Protein AF-A0A660MIL8-F1 (afdb_monomer)

Mean predicted aligned error: 10.54 Å

Secondary structure (DSSP, 8-state):
-HHHHHHHHHHHHHTS----GGGGGSPPPHHHHHHHHHHHHHHHHHHHHHHHHSSPPPHHHHHHHHHHHHTT-HHHHHHHHHHHHHHHH-GGGHHHHHHHHHHS-HHHHHHHHHHHHH-TT---HHHHHHHHHHHHHHHHHTTSSPPPP---

Solvent-accessible surface area (backbone atoms only — not comparable to full-atom values): 8878 Å² total; per-residue (Å²): 123,75,67,63,58,55,55,54,54,55,53,58,60,67,76,69,66,80,71,67,79,75,66,82,82,54,87,71,48,56,52,53,52,48,52,51,52,45,49,64,64,47,46,62,55,53,51,51,52,26,66,74,68,75,43,81,83,48,72,59,59,51,50,52,53,48,55,59,48,48,67,73,39,59,68,59,49,49,48,19,54,25,52,53,41,17,68,73,72,31,77,90,36,39,67,30,27,44,49,25,61,75,69,44,63,59,66,62,53,51,51,52,50,50,47,46,72,68,38,79,82,60,91,50,62,72,62,48,52,56,48,50,53,52,47,50,53,36,27,34,76,31,70,73,41,81,73,80,80,77,84,125

pLDDT: mean 80.24, std 18.62, range [37.16, 97.0]

Radius of gyration: 20.1 Å; Cα contacts (8 Å, |Δi|>4): 91; chains: 1; bounding box: 59×43×46 Å

Structure (mmCIF, N/CA/C/O backbone):
data_AF-A0A660MIL8-F1
#
_entry.id   AF-A0A660MIL8-F1
#
loop_
_atom_site.group_PDB
_atom_site.id
_atom_site.type_symbol
_atom_site.label_atom_id
_atom_site.label_alt_id
_atom_site.label_comp_id
_atom_site.label_asym_id
_atom_site.label_entity_id
_atom_site.label_seq_id
_atom_site.pdbx_PDB_ins_code
_atom_site.Cartn_x
_atom_site.Cartn_y
_atom_site.Cartn_z
_atom_site.occupancy
_atom_site.B_iso_or_equiv
_atom_site.auth_seq_id
_atom_site.auth_comp_id
_atom_site.auth_asym_id
_atom_site.auth_atom_id
_atom_site.pdbx_PDB_model_num
ATOM 1 N N . MET A 1 1 ? -30.954 16.739 29.171 1.00 38.97 1 MET A N 1
ATOM 2 C CA . MET A 1 1 ? -29.879 15.746 28.926 1.00 38.97 1 MET A CA 1
ATOM 3 C C . MET A 1 1 ? -29.363 15.687 27.480 1.00 38.97 1 MET A C 1
ATOM 5 O O . MET A 1 1 ? -28.261 15.205 27.295 1.00 38.97 1 MET A O 1
ATOM 9 N N . LYS A 1 2 ? -30.065 16.193 26.448 1.00 43.12 2 LYS A N 1
ATOM 10 C CA . LYS A 1 2 ? -29.583 16.125 25.044 1.00 43.12 2 LYS A CA 1
ATOM 11 C C . LYS A 1 2 ? -28.513 17.166 24.661 1.00 43.12 2 LYS A C 1
ATOM 13 O O . LYS A 1 2 ? -27.758 16.938 23.725 1.00 43.12 2 LYS A O 1
ATOM 18 N N . THR A 1 3 ? -28.439 18.294 25.364 1.00 48.72 3 THR A N 1
ATOM 19 C CA . THR A 1 3 ? -27.536 19.414 25.030 1.00 48.72 3 THR A CA 1
ATOM 20 C C . THR A 1 3 ? -26.117 19.236 25.573 1.00 48.72 3 THR A C 1
ATOM 22 O O . THR A 1 3 ? -25.169 19.609 24.896 1.00 48.72 3 THR A O 1
ATOM 25 N N . ILE A 1 4 ? -25.966 18.595 26.737 1.00 49.28 4 ILE A N 1
ATOM 26 C CA . ILE A 1 4 ? -24.668 18.384 27.408 1.00 49.28 4 ILE A CA 1
ATOM 27 C C . ILE A 1 4 ? -23.816 17.331 26.672 1.00 49.28 4 ILE A C 1
ATOM 29 O O . ILE A 1 4 ? -22.600 17.459 26.581 1.00 49.28 4 ILE A O 1
ATOM 33 N N . LEU A 1 5 ? -24.453 16.316 26.076 1.00 48.81 5 LEU A N 1
ATOM 34 C CA . LEU A 1 5 ? -23.768 15.291 25.277 1.00 48.81 5 LEU A CA 1
ATOM 35 C C . LEU A 1 5 ? -23.189 15.846 23.966 1.00 48.81 5 LEU A C 1
ATOM 37 O O . LEU A 1 5 ? -22.118 15.419 23.548 1.00 48.81 5 LEU A O 1
ATOM 41 N N . LYS A 1 6 ? -23.859 16.821 23.336 1.00 40.62 6 LYS A N 1
ATOM 42 C CA . LYS A 1 6 ? -23.379 17.444 22.091 1.00 40.62 6 LYS A CA 1
ATOM 43 C C . LYS A 1 6 ? -22.159 18.336 22.325 1.00 40.62 6 LYS A C 1
ATOM 45 O O . LYS A 1 6 ? -21.227 18.304 21.527 1.00 40.62 6 LYS A O 1
ATOM 50 N N . SER A 1 7 ? -22.139 19.090 23.425 1.00 47.84 7 SER A N 1
ATOM 51 C CA . SER A 1 7 ? -21.009 19.956 23.778 1.00 47.84 7 SER A CA 1
ATOM 52 C C . SER A 1 7 ? -19.789 19.167 24.262 1.00 47.84 7 SER A C 1
ATOM 54 O O . SER A 1 7 ? -18.668 19.535 23.922 1.00 47.84 7 SER A O 1
ATOM 56 N N . ALA A 1 8 ? -19.982 18.045 24.964 1.00 49.72 8 ALA A N 1
ATOM 57 C CA . ALA A 1 8 ? -18.884 17.158 25.356 1.00 49.72 8 ALA A CA 1
ATOM 58 C C . ALA A 1 8 ? -18.233 16.445 24.155 1.00 49.72 8 ALA A C 1
ATOM 60 O O . ALA A 1 8 ? -17.012 16.303 24.115 1.00 49.72 8 ALA A O 1
ATOM 61 N N . LEU A 1 9 ? -19.023 16.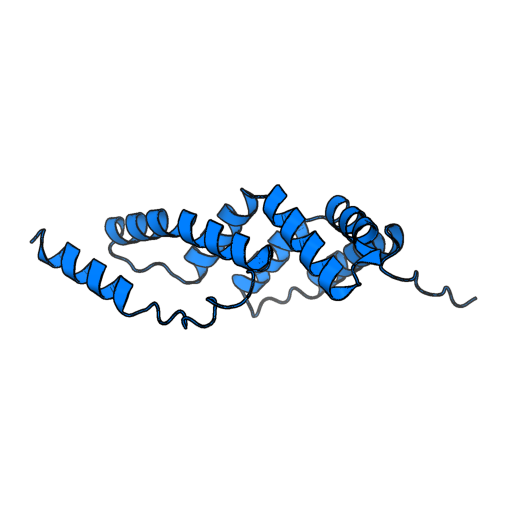039 23.150 1.00 47.84 9 LEU A N 1
ATOM 62 C CA . LEU A 1 9 ? -18.487 15.422 21.932 1.00 47.84 9 LEU A CA 1
ATOM 63 C C . LEU A 1 9 ? -17.717 16.431 21.066 1.00 47.84 9 LEU A C 1
ATOM 65 O O . LEU A 1 9 ? -16.639 16.112 20.577 1.00 47.84 9 LEU A O 1
ATOM 69 N N . ALA A 1 10 ? -18.239 17.653 20.916 1.00 49.84 10 ALA A N 1
ATOM 70 C CA . ALA A 1 10 ? -17.566 18.717 20.171 1.00 49.84 10 ALA A CA 1
ATOM 71 C C . ALA A 1 10 ? -16.241 19.142 20.835 1.00 49.84 10 ALA A C 1
ATOM 73 O O . ALA A 1 10 ? -15.244 19.347 20.146 1.00 49.84 10 ALA A O 1
ATOM 74 N N . ALA A 1 11 ? -16.199 19.196 22.171 1.00 42.81 11 ALA A N 1
ATOM 75 C CA . ALA A 1 11 ? -14.980 19.498 22.922 1.00 42.81 11 ALA A CA 1
ATOM 76 C C . ALA A 1 11 ? -13.903 18.398 22.797 1.00 42.81 11 ALA A C 1
ATOM 78 O O . ALA A 1 11 ? -12.717 18.713 22.761 1.00 42.81 11 ALA A O 1
ATOM 79 N N . LEU A 1 12 ? -14.297 17.124 22.669 1.00 51.50 12 LEU A N 1
ATOM 80 C CA . LEU A 1 12 ? -13.373 15.995 22.466 1.00 51.50 12 LEU A CA 1
ATOM 81 C C . LEU A 1 12 ? -12.718 15.979 21.072 1.00 51.50 12 LEU A C 1
ATOM 83 O O . LEU A 1 12 ? -11.588 15.508 20.940 1.00 51.50 12 LEU A O 1
ATOM 87 N N . MET A 1 13 ? -13.392 16.516 20.050 1.00 52.97 13 MET A N 1
ATOM 88 C CA . MET A 1 13 ? -12.824 16.643 18.699 1.00 52.97 13 MET A CA 1
ATOM 89 C C . MET A 1 13 ? -11.788 17.769 18.604 1.00 52.97 13 MET A C 1
ATOM 91 O O . MET A 1 13 ? -10.823 17.663 17.854 1.00 52.97 13 MET A O 1
ATOM 95 N N . LEU A 1 14 ? -11.951 18.829 19.400 1.00 49.41 14 LEU A N 1
ATOM 96 C CA . LEU A 1 14 ? -11.061 19.993 19.379 1.00 49.41 14 LEU A CA 1
ATOM 97 C C . LEU A 1 14 ? -9.762 19.781 20.173 1.00 49.41 14 LEU A C 1
ATOM 99 O O . LEU A 1 14 ? -8.781 20.470 19.919 1.00 49.41 14 LEU A O 1
ATOM 103 N N . SER A 1 15 ? -9.715 18.822 21.105 1.00 45.00 15 SER A N 1
ATOM 104 C CA . SER A 1 15 ? -8.543 18.601 21.968 1.00 45.00 15 SER A CA 1
ATOM 105 C C . SER A 1 15 ? -7.545 17.554 21.452 1.00 45.00 15 SER A C 1
ATOM 107 O O . SER A 1 15 ? -6.610 17.214 22.173 1.00 45.00 15 SER A O 1
ATOM 109 N N . SER A 1 16 ? -7.744 16.994 20.254 1.00 43.38 16 SER A N 1
ATOM 110 C CA . SER A 1 16 ? -6.864 15.948 19.696 1.00 43.38 16 SER A CA 1
ATOM 111 C C . SER A 1 16 ? -6.312 16.238 18.299 1.00 43.38 16 SER A C 1
ATOM 113 O O . SER A 1 16 ? -5.463 15.488 17.825 1.00 43.38 16 SER A O 1
ATOM 115 N N . ILE A 1 17 ? -6.681 17.362 17.678 1.00 48.72 17 ILE A N 1
ATOM 116 C CA . ILE A 1 17 ? -6.081 17.810 16.418 1.00 48.72 17 ILE A CA 1
ATOM 117 C C . ILE A 1 17 ? -5.102 18.950 16.716 1.00 48.72 17 ILE A C 1
ATOM 119 O O . ILE A 1 17 ? -5.325 20.102 16.375 1.00 48.72 17 ILE A O 1
ATOM 123 N N . ASN A 1 18 ? -3.970 18.604 17.327 1.00 41.97 18 ASN A N 1
ATOM 124 C CA . ASN A 1 18 ? -2.720 19.270 16.966 1.00 41.97 18 ASN A CA 1
ATOM 125 C C . ASN A 1 18 ? -2.158 18.530 15.744 1.00 41.97 18 ASN A C 1
ATOM 127 O O . ASN A 1 18 ? -1.066 17.971 15.794 1.00 41.97 18 ASN A O 1
ATOM 131 N N . LEU A 1 19 ? -2.922 18.488 14.645 1.00 40.38 19 LEU A N 1
ATOM 132 C CA . LEU A 1 19 ? -2.295 18.367 13.334 1.00 40.38 19 LEU A CA 1
ATOM 133 C C . LEU A 1 19 ? -1.594 19.703 13.151 1.00 40.38 19 LEU A C 1
ATOM 135 O O . LEU A 1 19 ? -2.216 20.719 12.849 1.00 40.38 19 LEU A O 1
ATOM 139 N N . THR A 1 20 ? -0.307 19.712 13.481 1.00 41.47 20 THR A N 1
ATOM 140 C CA . THR A 1 20 ? 0.607 20.796 13.163 1.00 41.47 20 THR A CA 1
ATOM 141 C C . THR A 1 20 ? 0.269 21.317 11.776 1.00 41.47 20 THR A C 1
ATOM 143 O O . THR A 1 20 ? 0.345 20.572 10.800 1.00 41.47 20 THR A O 1
ATOM 146 N N . ALA A 1 21 ? -0.071 22.603 11.699 1.00 39.78 21 ALA A N 1
ATOM 147 C CA . ALA A 1 21 ? -0.289 23.382 10.483 1.00 39.78 21 ALA A CA 1
ATOM 148 C C . ALA A 1 21 ? 0.963 23.468 9.570 1.00 39.78 21 ALA A C 1
ATOM 150 O O . ALA A 1 21 ? 1.107 24.396 8.782 1.00 39.78 21 ALA A O 1
ATOM 151 N N . ALA A 1 22 ? 1.882 22.504 9.667 1.00 37.16 22 ALA A N 1
ATOM 152 C CA . ALA A 1 22 ? 3.064 22.364 8.833 1.00 37.16 22 ALA A CA 1
ATOM 153 C C . ALA A 1 22 ? 2.742 21.845 7.417 1.00 37.16 22 ALA A C 1
ATOM 155 O O . ALA A 1 22 ? 3.599 21.926 6.546 1.00 37.16 22 ALA A O 1
ATOM 156 N N . ALA A 1 23 ? 1.516 21.375 7.152 1.00 42.47 23 ALA A N 1
ATOM 157 C CA . ALA A 1 23 ? 1.094 20.917 5.823 1.00 42.47 23 ALA A CA 1
ATOM 158 C C . ALA A 1 23 ? 0.728 22.056 4.844 1.00 42.47 23 ALA A C 1
ATOM 160 O O . ALA A 1 23 ? 0.492 21.803 3.669 1.00 42.47 23 ALA A O 1
ATOM 161 N N . ALA A 1 24 ? 0.691 23.318 5.289 1.00 39.72 24 ALA A N 1
ATOM 162 C CA . ALA A 1 24 ? 0.207 24.431 4.464 1.00 39.72 24 ALA A CA 1
ATOM 163 C C . ALA A 1 24 ? 1.172 24.901 3.348 1.00 39.72 24 ALA A C 1
ATOM 165 O O . ALA A 1 24 ? 0.782 25.757 2.562 1.00 39.72 24 ALA A O 1
ATOM 166 N N . ASN A 1 25 ? 2.406 24.376 3.258 1.00 39.06 25 ASN A N 1
ATOM 167 C CA . ASN A 1 25 ? 3.443 24.882 2.336 1.00 39.06 25 ASN A CA 1
ATOM 168 C C . ASN A 1 25 ? 4.137 23.818 1.460 1.00 39.06 25 ASN A C 1
ATOM 170 O O . ASN A 1 25 ? 5.153 24.108 0.828 1.00 39.06 25 ASN A O 1
ATOM 174 N N . SER A 1 26 ? 3.598 22.605 1.369 1.00 46.09 26 SER A N 1
ATOM 175 C CA . SER A 1 26 ? 4.053 21.579 0.423 1.00 46.09 26 SER A CA 1
ATOM 176 C C . SER A 1 26 ? 2.862 21.106 -0.398 1.00 46.09 26 SER A C 1
ATOM 178 O O . SER A 1 26 ? 1.818 20.825 0.184 1.00 46.09 26 SER A O 1
ATOM 180 N N . ASN A 1 27 ? 3.001 21.000 -1.725 1.00 57.72 27 ASN A N 1
ATOM 181 C CA . ASN A 1 27 ? 2.022 20.252 -2.517 1.00 57.72 27 ASN A CA 1
ATOM 182 C C . ASN A 1 27 ? 1.926 18.847 -1.899 1.00 57.72 27 ASN A C 1
ATOM 184 O O . ASN A 1 27 ? 2.960 18.173 -1.857 1.00 57.72 27 ASN A O 1
ATOM 188 N N . PRO A 1 28 ? 0.761 18.433 -1.368 1.00 64.62 28 PRO A N 1
ATOM 189 C CA . PRO A 1 28 ? 0.628 17.127 -0.739 1.00 64.62 28 PRO A CA 1
ATOM 190 C C . PRO A 1 28 ? 0.963 16.053 -1.771 1.00 64.62 28 PRO A C 1
ATOM 192 O O . PRO A 1 28 ? 0.560 16.157 -2.935 1.00 64.62 28 PRO A O 1
ATOM 195 N N . SER A 1 29 ? 1.732 15.042 -1.365 1.00 81.94 29 SER A N 1
ATOM 196 C CA . SER A 1 29 ? 1.971 13.892 -2.233 1.00 81.94 29 SER A CA 1
ATOM 197 C C . SER A 1 29 ? 0.639 13.195 -2.541 1.00 81.94 29 SER A C 1
ATOM 199 O O . SER A 1 29 ? -0.338 13.337 -1.801 1.00 81.94 29 SER A O 1
ATOM 201 N N . ALA A 1 30 ? 0.578 12.403 -3.614 1.00 84.12 30 ALA A N 1
ATOM 202 C CA . ALA A 1 30 ? -0.610 11.596 -3.896 1.00 84.12 30 ALA A CA 1
ATOM 203 C C . ALA A 1 30 ? -0.950 10.635 -2.736 1.00 84.12 30 ALA A C 1
ATOM 205 O O . ALA A 1 30 ? -2.123 10.343 -2.503 1.00 84.12 30 ALA A O 1
ATOM 206 N N . VAL A 1 31 ? 0.058 10.211 -1.962 1.00 82.69 31 VAL A N 1
ATOM 207 C CA . VAL A 1 31 ? -0.118 9.440 -0.723 1.00 82.69 31 VAL A CA 1
ATOM 208 C C . VAL A 1 31 ? -0.818 10.280 0.351 1.00 82.69 31 VAL A C 1
ATOM 210 O O . VAL A 1 31 ? -1.819 9.829 0.905 1.00 82.69 31 VAL A O 1
ATOM 213 N N . ASP A 1 32 ? -0.349 11.503 0.618 1.00 84.44 32 ASP A N 1
ATOM 214 C CA . ASP A 1 32 ? -0.945 12.386 1.635 1.00 84.44 32 ASP A CA 1
ATOM 215 C C . ASP A 1 32 ? -2.404 12.713 1.304 1.00 84.44 32 ASP A C 1
ATOM 217 O O . ASP A 1 32 ? -3.283 12.601 2.161 1.00 84.44 32 ASP A O 1
ATOM 221 N N . ALA A 1 33 ? -2.676 13.045 0.038 1.00 88.38 33 ALA A N 1
ATOM 222 C CA . ALA A 1 33 ? -4.022 13.340 -0.440 1.00 88.38 33 ALA A CA 1
ATOM 223 C C . ALA A 1 33 ? -4.964 12.133 -0.285 1.00 88.38 33 ALA A C 1
ATOM 225 O O . ALA A 1 33 ? -6.125 12.289 0.104 1.00 88.38 33 ALA A O 1
ATOM 226 N N . LEU A 1 34 ? -4.470 10.920 -0.554 1.00 89.62 34 LEU A N 1
ATOM 227 C CA . LEU A 1 34 ? -5.244 9.694 -0.383 1.00 89.62 34 LEU A CA 1
ATOM 228 C C . LEU A 1 34 ? -5.525 9.397 1.094 1.00 89.62 34 LEU A C 1
ATOM 230 O O . LEU A 1 34 ? -6.661 9.075 1.447 1.00 89.62 34 LEU A O 1
ATOM 234 N N . ILE A 1 35 ? -4.523 9.537 1.966 1.00 87.88 35 ILE A N 1
ATOM 235 C CA . ILE A 1 35 ? -4.687 9.351 3.414 1.00 87.88 35 ILE A CA 1
ATOM 236 C C . ILE A 1 35 ? -5.723 10.336 3.964 1.00 87.88 35 ILE A C 1
ATOM 238 O O . ILE A 1 35 ? -6.610 9.930 4.718 1.00 87.88 35 ILE A O 1
ATOM 242 N N . GLU A 1 36 ? -5.650 11.609 3.570 1.00 89.75 36 GLU A N 1
ATOM 243 C CA . GLU A 1 36 ? -6.606 12.635 3.990 1.00 89.75 36 GLU A CA 1
ATOM 244 C C . GLU A 1 36 ? -8.025 12.319 3.502 1.00 89.75 36 GLU A C 1
ATOM 246 O O . GLU A 1 36 ? -8.974 12.348 4.292 1.00 89.75 36 GLU A O 1
ATOM 251 N N . LYS A 1 37 ? -8.178 11.955 2.222 1.00 90.00 37 LYS A N 1
ATOM 252 C CA . LYS A 1 37 ? -9.470 11.568 1.641 1.00 90.00 37 LYS A CA 1
ATOM 253 C C . LYS A 1 37 ? -10.097 10.406 2.409 1.00 90.00 37 LYS A C 1
ATOM 255 O O . LYS A 1 37 ? -11.231 10.518 2.874 1.00 90.00 37 LYS A O 1
ATOM 260 N N . VAL A 1 38 ? -9.348 9.320 2.598 1.00 92.31 38 VAL A N 1
ATOM 261 C CA . VAL A 1 38 ? -9.819 8.140 3.336 1.00 92.31 38 VAL A CA 1
ATOM 262 C C . VAL A 1 38 ? -10.160 8.505 4.783 1.00 92.31 38 VAL A C 1
ATOM 264 O O . VAL A 1 38 ? -11.200 8.089 5.291 1.00 92.31 38 VAL A O 1
ATOM 267 N N . GLY A 1 39 ? -9.330 9.322 5.439 1.00 89.81 39 GLY A N 1
ATOM 268 C CA . GLY A 1 39 ? -9.580 9.831 6.788 1.00 89.81 39 GLY A CA 1
ATOM 269 C C . GLY A 1 39 ? -10.911 10.580 6.903 1.00 89.81 39 GLY A C 1
ATOM 270 O O . GLY A 1 39 ? -11.710 10.300 7.800 1.00 89.81 39 GLY A O 1
ATOM 271 N N . ASN A 1 40 ? -11.181 11.482 5.959 1.00 90.50 40 ASN A N 1
ATOM 272 C CA . ASN A 1 40 ? -12.419 12.257 5.904 1.00 90.50 40 ASN A CA 1
ATOM 273 C C . ASN A 1 40 ? -13.655 11.382 5.646 1.00 90.50 40 ASN A C 1
ATOM 275 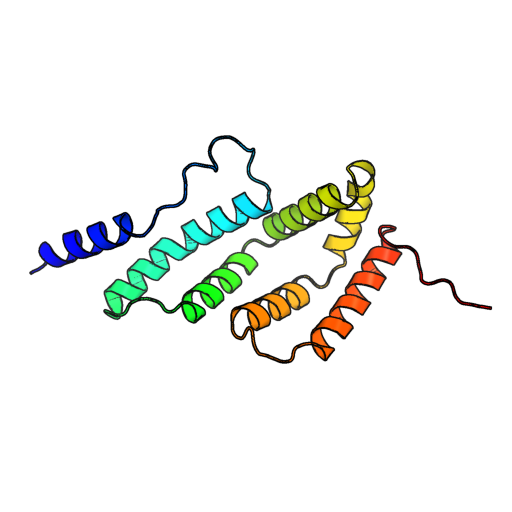O O . ASN A 1 40 ? -14.726 11.664 6.184 1.00 90.50 40 ASN A O 1
ATOM 279 N N . GLU A 1 41 ? -13.516 10.301 4.879 1.00 91.50 41 GLU A N 1
ATOM 280 C CA . GLU A 1 41 ? -14.602 9.350 4.624 1.00 91.50 41 GLU A CA 1
ATOM 281 C C . GLU A 1 41 ? -14.929 8.473 5.837 1.00 91.50 41 GLU A C 1
ATOM 283 O O . GLU A 1 41 ? -16.101 8.197 6.098 1.00 91.50 41 GLU A O 1
ATOM 288 N N . ILE A 1 42 ? -13.923 8.038 6.606 1.00 92.75 42 ILE A N 1
ATOM 289 C CA . ILE A 1 42 ? -14.162 7.186 7.784 1.00 92.75 42 ILE A CA 1
ATOM 290 C C . ILE A 1 42 ? -14.614 7.981 9.011 1.00 92.75 42 ILE A C 1
ATOM 292 O O . ILE A 1 42 ? -15.311 7.435 9.868 1.00 92.75 42 ILE A O 1
ATOM 296 N N . LEU A 1 43 ? -14.240 9.259 9.116 1.00 88.31 43 LEU A N 1
ATOM 297 C CA . LEU A 1 43 ? -14.545 10.108 10.267 1.00 88.31 43 LEU A CA 1
ATOM 298 C C . LEU A 1 43 ? -16.041 10.130 10.651 1.00 88.31 43 LEU A C 1
ATOM 300 O O . LEU A 1 43 ? -16.339 9.869 11.821 1.00 88.31 43 LEU A O 1
ATOM 304 N N . PRO A 1 44 ? -17.003 10.390 9.740 1.00 89.25 44 PRO A N 1
ATOM 305 C CA . PRO A 1 44 ? -18.423 10.385 10.097 1.00 89.25 44 PRO A CA 1
ATOM 306 C C . PRO A 1 44 ? -18.909 9.013 10.584 1.00 89.25 44 PRO A C 1
ATOM 308 O O . PRO A 1 44 ? -19.713 8.947 11.515 1.00 89.25 44 PRO A O 1
ATOM 311 N N . GLU A 1 45 ? -18.399 7.920 10.010 1.00 89.69 45 GLU A N 1
ATOM 312 C CA . GLU A 1 45 ? -18.759 6.557 10.418 1.00 89.69 45 GLU A CA 1
ATOM 313 C C . GLU A 1 45 ? -18.276 6.259 11.840 1.00 89.69 45 GLU A C 1
ATOM 315 O O . GLU A 1 45 ? -19.036 5.776 12.678 1.00 89.69 45 GLU A O 1
ATOM 320 N N . VAL A 1 46 ? -17.027 6.621 12.139 1.00 88.69 46 VAL A N 1
ATOM 321 C CA . VAL A 1 46 ? -16.420 6.460 13.465 1.00 88.69 46 VAL A CA 1
ATOM 322 C C . VAL A 1 46 ? -17.186 7.254 14.524 1.00 88.69 46 VAL A C 1
ATOM 324 O O . VAL A 1 46 ? -17.425 6.757 15.626 1.00 88.69 46 VAL A O 1
ATOM 327 N N . ILE A 1 47 ? -17.597 8.484 14.202 1.00 87.06 47 ILE A N 1
ATOM 328 C CA . ILE A 1 47 ? -18.404 9.316 15.103 1.00 87.06 47 ILE A CA 1
ATOM 329 C C . ILE A 1 47 ? -19.750 8.647 15.387 1.00 87.06 47 ILE A C 1
ATOM 331 O O . ILE A 1 47 ? -20.157 8.571 16.549 1.00 87.06 47 ILE A O 1
ATOM 335 N N . ALA A 1 48 ? -20.436 8.158 14.352 1.00 89.00 48 ALA A N 1
ATOM 336 C CA . ALA A 1 48 ? -21.732 7.503 14.497 1.00 89.00 48 ALA A CA 1
ATOM 337 C C . ALA A 1 48 ? -21.633 6.224 15.350 1.00 89.00 48 ALA A C 1
ATOM 339 O O . ALA A 1 48 ? -22.432 6.028 16.268 1.00 89.00 48 ALA A O 1
ATOM 340 N N . GLU A 1 49 ? -20.617 5.393 15.113 1.00 87.00 49 GLU A N 1
ATOM 341 C CA . GLU A 1 49 ? -20.353 4.173 15.887 1.00 87.00 49 GLU A CA 1
ATOM 342 C C . GLU A 1 49 ? -20.035 4.478 17.360 1.00 87.00 49 GLU A C 1
ATOM 344 O O . GLU A 1 49 ? -20.546 3.811 18.266 1.00 87.00 49 GLU A O 1
ATOM 349 N N . ALA A 1 50 ? -19.238 5.517 17.627 1.00 88.38 50 ALA A N 1
ATOM 350 C CA . ALA A 1 50 ? -18.918 5.943 18.987 1.00 88.38 50 ALA A CA 1
ATOM 351 C C . ALA A 1 50 ? -20.153 6.475 19.734 1.00 88.38 50 ALA A C 1
ATOM 353 O O . ALA A 1 50 ? -20.350 6.173 20.912 1.00 88.38 50 ALA A O 1
ATOM 354 N N . GLN A 1 51 ? -21.017 7.230 19.047 1.00 87.75 51 GLN A N 1
ATOM 355 C CA . GLN A 1 51 ? -22.276 7.726 19.610 1.00 87.75 51 GLN A CA 1
ATOM 356 C C . GLN A 1 51 ? -23.262 6.591 19.913 1.00 87.75 51 GLN A C 1
ATOM 358 O O . GLN A 1 51 ? -23.897 6.608 20.965 1.00 87.75 51 GLN A O 1
ATOM 363 N N . ALA A 1 52 ? -23.379 5.609 19.015 1.00 90.81 52 ALA A N 1
ATOM 364 C CA . ALA A 1 52 ? -24.293 4.480 19.173 1.00 90.81 52 ALA A CA 1
ATOM 365 C C . ALA A 1 52 ? -23.837 3.499 20.265 1.00 90.81 52 ALA A C 1
ATOM 367 O O . ALA A 1 52 ? -24.656 2.991 21.029 1.00 90.81 52 ALA A O 1
ATOM 368 N N . SER A 1 53 ? -22.531 3.235 20.353 1.00 89.19 53 SER A N 1
ATOM 369 C CA . SER A 1 53 ? -21.965 2.277 21.312 1.00 89.19 53 SER A CA 1
ATOM 370 C C . SER A 1 53 ? -21.640 2.884 22.681 1.00 89.19 53 SER A C 1
ATOM 372 O O . SER A 1 53 ? -21.436 2.142 23.643 1.00 89.19 53 SER A O 1
ATOM 374 N N . GLY A 1 54 ? -21.528 4.214 22.773 1.00 90.06 54 GLY A N 1
ATOM 375 C CA . GLY A 1 54 ? -21.016 4.914 23.955 1.00 90.06 54 GLY A CA 1
ATOM 376 C C . GLY A 1 54 ? -19.531 4.648 24.239 1.00 90.06 54 GLY A C 1
ATOM 377 O O . GLY A 1 54 ? -19.034 5.024 25.302 1.00 90.06 54 GLY A O 1
ATOM 378 N N . LYS A 1 55 ? -18.813 3.986 23.322 1.00 85.81 55 LYS A N 1
ATOM 379 C CA . LYS A 1 55 ? -17.406 3.599 23.472 1.00 85.81 55 LYS A CA 1
ATOM 380 C C . LYS A 1 55 ? -16.533 4.386 22.503 1.00 85.81 55 LYS A C 1
ATOM 382 O O . LYS A 1 55 ? -16.927 4.672 21.377 1.00 85.81 55 LYS A O 1
ATOM 387 N N . LYS A 1 56 ? -15.312 4.708 22.932 1.00 82.44 56 LYS A N 1
ATOM 388 C CA . LYS A 1 56 ? -14.299 5.264 22.028 1.00 82.44 56 LYS A CA 1
ATOM 389 C C . LYS A 1 56 ? -13.807 4.169 21.068 1.00 82.44 56 LYS A C 1
ATOM 391 O O . LYS A 1 56 ? -13.622 3.035 21.517 1.00 82.44 56 LYS A O 1
ATOM 396 N N . PRO A 1 57 ? -13.566 4.492 19.788 1.00 82.12 57 PRO A N 1
ATOM 397 C CA . PRO A 1 57 ? -12.991 3.550 18.834 1.00 82.12 57 PRO A CA 1
ATOM 398 C C . PRO A 1 57 ? -11.574 3.146 19.265 1.00 82.12 57 PRO A C 1
ATOM 400 O O . PRO A 1 57 ? -10.806 3.963 19.781 1.00 82.12 57 PRO A O 1
ATOM 403 N N . THR A 1 58 ? -11.224 1.875 19.067 1.00 83.00 58 THR A N 1
ATOM 404 C CA . THR A 1 58 ? -9.866 1.377 19.321 1.00 83.00 58 THR A CA 1
ATOM 405 C C . THR A 1 58 ? -8.960 1.673 18.127 1.00 83.00 58 THR A C 1
ATOM 407 O O . THR A 1 58 ? -9.433 1.827 17.001 1.00 83.00 58 THR A O 1
ATOM 410 N N . LYS A 1 59 ? -7.639 1.712 18.351 1.00 78.62 59 LYS A N 1
ATOM 411 C CA . LYS A 1 59 ? -6.659 1.869 17.262 1.00 78.62 59 LYS A CA 1
ATOM 412 C C . LYS A 1 59 ? -6.793 0.766 16.208 1.00 78.62 59 LYS A C 1
ATOM 414 O O . LYS A 1 59 ? -6.756 1.056 15.021 1.00 78.62 59 LYS A O 1
ATOM 419 N N . GLU A 1 60 ? -7.014 -0.472 16.643 1.00 78.69 60 GLU A N 1
ATOM 420 C CA . GLU A 1 60 ? -7.204 -1.618 15.749 1.00 78.69 60 GLU A CA 1
ATOM 421 C C . GLU A 1 60 ? -8.473 -1.480 14.891 1.00 78.69 60 GLU A C 1
ATOM 423 O O . GLU A 1 60 ? -8.437 -1.731 13.689 1.00 78.69 60 GLU A O 1
ATOM 428 N N . ALA A 1 61 ? -9.588 -1.033 15.480 1.00 83.25 61 ALA A N 1
ATOM 429 C CA . ALA A 1 61 ? -10.830 -0.816 14.739 1.00 83.25 61 ALA A CA 1
ATOM 430 C C . ALA A 1 61 ? -10.683 0.306 13.699 1.00 83.25 61 ALA A C 1
ATOM 432 O O . ALA A 1 61 ? -11.160 0.167 12.572 1.00 83.25 61 ALA A O 1
ATOM 433 N N . LEU A 1 62 ? -9.982 1.388 14.054 1.00 85.06 62 LEU A N 1
ATOM 434 C CA . LEU A 1 62 ? -9.672 2.475 13.124 1.00 85.06 62 LEU A CA 1
ATOM 435 C C . LEU A 1 62 ? -8.765 2.008 11.986 1.00 85.06 62 LEU A C 1
ATOM 437 O O . LEU A 1 62 ? -9.062 2.307 10.836 1.00 85.06 62 LEU A O 1
ATOM 441 N N . ALA A 1 63 ? -7.713 1.241 12.286 1.00 82.19 63 ALA A N 1
ATOM 442 C CA . ALA A 1 63 ? -6.808 0.693 11.280 1.00 82.19 63 ALA A CA 1
ATOM 443 C C . ALA A 1 63 ? -7.541 -0.212 10.280 1.00 82.19 63 ALA A C 1
ATOM 445 O O . ALA A 1 63 ? -7.414 -0.018 9.074 1.00 82.19 63 ALA A O 1
ATOM 446 N N . LYS A 1 64 ? -8.380 -1.139 10.763 1.00 86.12 64 LYS A N 1
ATOM 447 C CA . LYS A 1 64 ? -9.192 -2.007 9.893 1.00 86.12 64 LYS A CA 1
ATOM 448 C C . LYS A 1 64 ? -10.149 -1.205 9.016 1.00 86.12 64 LYS A C 1
ATOM 450 O O . LYS A 1 64 ? -10.235 -1.451 7.817 1.00 86.12 64 LYS A O 1
ATOM 455 N N . LYS A 1 65 ? -10.854 -0.221 9.588 1.00 89.31 65 LYS A N 1
ATOM 456 C CA . LYS A 1 65 ? -11.778 0.628 8.818 1.00 89.31 65 LYS A CA 1
ATOM 457 C C . LYS A 1 65 ? -11.028 1.465 7.777 1.00 89.31 65 LYS A C 1
ATOM 459 O O . LYS A 1 65 ? -11.485 1.558 6.642 1.00 89.31 65 LYS A O 1
ATOM 464 N N . PHE A 1 66 ? -9.870 2.016 8.140 1.00 90.38 66 PHE A N 1
ATOM 465 C CA . PHE A 1 66 ? -9.003 2.752 7.224 1.00 90.38 66 PHE A CA 1
ATOM 466 C C . PHE A 1 66 ? -8.542 1.867 6.062 1.00 90.38 66 PHE A C 1
ATOM 468 O O . PHE A 1 66 ? -8.765 2.229 4.914 1.00 90.38 66 PHE A O 1
ATOM 475 N N . MET A 1 67 ? -7.993 0.678 6.333 1.00 90.06 67 MET A N 1
ATOM 476 C CA . MET A 1 67 ? -7.532 -0.250 5.289 1.00 90.06 67 MET A CA 1
ATOM 477 C C . MET A 1 67 ? -8.679 -0.746 4.401 1.00 90.06 67 MET A C 1
ATOM 479 O O . MET A 1 67 ? -8.520 -0.872 3.187 1.00 90.06 67 MET A O 1
ATOM 483 N N . ALA A 1 68 ? -9.857 -1.001 4.974 1.00 92.50 68 ALA A N 1
ATOM 484 C CA . ALA A 1 68 ? -11.046 -1.363 4.207 1.00 92.50 68 ALA A CA 1
ATOM 485 C C . ALA A 1 68 ? -11.501 -0.227 3.281 1.00 92.50 68 ALA A C 1
ATOM 487 O O . ALA A 1 68 ? -11.901 -0.485 2.147 1.00 92.50 68 ALA A O 1
ATOM 488 N N . LYS A 1 69 ? -11.433 1.025 3.749 1.00 93.25 69 LYS A N 1
ATOM 489 C CA . LYS A 1 69 ? -11.804 2.199 2.958 1.00 93.25 69 LYS A CA 1
ATOM 490 C C . LYS A 1 69 ? -10.753 2.526 1.897 1.00 93.25 69 LYS A C 1
ATOM 492 O O . LYS A 1 69 ? -11.121 2.794 0.764 1.00 93.25 69 LYS A O 1
ATOM 497 N N . LEU A 1 70 ? -9.465 2.400 2.213 1.00 92.56 70 LEU A N 1
ATOM 498 C CA . LEU A 1 70 ? -8.355 2.577 1.273 1.00 92.56 70 LEU A CA 1
ATOM 499 C C . LEU A 1 70 ? -8.501 1.676 0.038 1.00 92.56 70 LEU A C 1
ATOM 501 O O . LEU A 1 70 ? -8.342 2.140 -1.087 1.00 92.56 70 LEU A O 1
ATOM 505 N N . ARG A 1 71 ? -8.896 0.412 0.235 1.00 93.62 71 ARG A N 1
ATOM 506 C CA . ARG A 1 71 ? -9.168 -0.540 -0.858 1.00 93.62 71 ARG A CA 1
ATOM 507 C C . ARG A 1 71 ? -10.313 -0.126 -1.790 1.00 93.62 71 ARG A C 1
ATOM 509 O O . ARG A 1 71 ? -10.421 -0.668 -2.885 1.00 93.62 71 ARG A O 1
ATOM 516 N N . GLN A 1 72 ? -11.163 0.820 -1.387 1.00 95.50 72 GLN A N 1
ATOM 517 C CA . GLN A 1 72 ? -12.236 1.363 -2.230 1.00 95.50 72 GLN A CA 1
ATOM 518 C C . GLN A 1 72 ? -11.741 2.448 -3.200 1.00 95.50 72 GLN A C 1
ATOM 520 O O . GLN A 1 72 ? -12.501 2.845 -4.079 1.00 95.50 72 GLN A O 1
ATOM 525 N N . HIS A 1 73 ? -10.476 2.876 -3.089 1.00 94.31 73 HIS A N 1
ATOM 526 C CA . HIS A 1 73 ? -9.841 3.893 -3.943 1.00 94.31 73 HIS A CA 1
ATOM 527 C C . HIS A 1 73 ? -8.655 3.316 -4.739 1.00 94.31 73 HIS A C 1
ATOM 529 O O . HIS A 1 73 ? -7.521 3.769 -4.579 1.00 94.31 73 HIS A O 1
ATOM 535 N N . PRO A 1 74 ? -8.859 2.275 -5.571 1.00 92.38 74 PRO A N 1
ATOM 536 C CA . PRO A 1 74 ? -7.760 1.556 -6.215 1.00 92.38 74 PRO A CA 1
ATOM 537 C C . PRO A 1 74 ? -6.974 2.406 -7.224 1.00 92.38 74 PRO A C 1
ATOM 539 O O . PRO A 1 74 ? -5.776 2.195 -7.390 1.00 92.38 74 PRO A O 1
ATOM 542 N N . GLU A 1 75 ? -7.607 3.367 -7.897 1.00 93.12 75 GLU A N 1
ATOM 543 C CA . GLU A 1 75 ? -6.935 4.205 -8.900 1.00 93.12 75 GLU A CA 1
ATOM 544 C C . GLU A 1 75 ? -6.084 5.299 -8.249 1.00 93.12 75 GLU A C 1
ATOM 546 O O . GLU A 1 75 ? -4.943 5.535 -8.656 1.00 93.12 75 GLU A O 1
ATOM 551 N N . GLU A 1 76 ? -6.591 5.924 -7.186 1.00 92.75 76 GLU A N 1
ATOM 552 C CA . GLU A 1 76 ? -5.806 6.847 -6.371 1.00 92.75 76 GLU A CA 1
ATOM 553 C C . GLU A 1 76 ? -4.661 6.124 -5.666 1.00 92.75 76 GLU A C 1
ATOM 555 O O . GLU A 1 76 ? -3.555 6.656 -5.600 1.00 92.75 76 GLU A O 1
ATOM 560 N N . LEU A 1 77 ? -4.889 4.887 -5.211 1.00 91.44 77 LEU A N 1
ATOM 561 C CA . LEU A 1 77 ? -3.841 4.054 -4.638 1.00 91.44 77 LEU A CA 1
ATOM 562 C C . LEU A 1 77 ? -2.736 3.781 -5.662 1.00 91.44 77 LEU A C 1
ATOM 564 O O . LEU A 1 77 ? -1.574 4.064 -5.390 1.00 91.44 77 LEU A O 1
ATOM 568 N N . LYS A 1 78 ? -3.074 3.316 -6.871 1.00 92.62 78 LYS A N 1
ATOM 569 C CA . LYS A 1 78 ? -2.084 3.140 -7.948 1.00 92.62 78 LYS A CA 1
ATOM 570 C C . LYS A 1 78 ? -1.332 4.428 -8.247 1.00 92.62 78 LYS A C 1
ATOM 572 O O . LYS A 1 78 ? -0.112 4.396 -8.354 1.00 92.62 78 LYS A O 1
ATOM 577 N N . THR A 1 79 ? -2.039 5.551 -8.343 1.00 92.50 79 THR A N 1
ATOM 578 C CA . THR A 1 79 ? -1.417 6.862 -8.575 1.00 92.50 79 THR A CA 1
ATOM 579 C C . THR A 1 79 ? -0.404 7.189 -7.480 1.00 92.50 79 THR A C 1
ATOM 581 O O . THR A 1 79 ? 0.734 7.534 -7.785 1.00 92.50 79 THR A O 1
ATOM 584 N N . ALA A 1 80 ? -0.776 6.982 -6.216 1.00 90.44 80 ALA A N 1
ATOM 585 C CA . ALA A 1 80 ? 0.100 7.193 -5.073 1.00 90.44 80 ALA A CA 1
ATOM 586 C C . ALA A 1 80 ? 1.363 6.316 -5.126 1.00 90.44 80 ALA A C 1
ATOM 588 O O . ALA A 1 80 ? 2.466 6.816 -4.913 1.00 90.44 80 ALA A O 1
ATOM 589 N N . PHE A 1 81 ? 1.228 5.035 -5.483 1.00 89.81 81 PH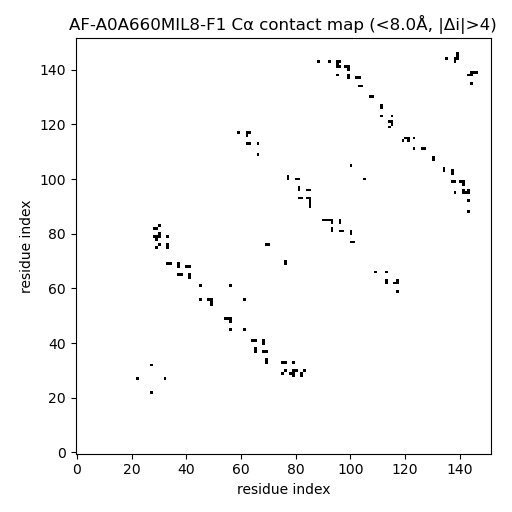E A N 1
ATOM 590 C CA . PHE A 1 81 ? 2.373 4.133 -5.653 1.00 89.81 81 PHE A CA 1
ATOM 591 C C . PHE A 1 81 ? 3.263 4.509 -6.850 1.00 89.81 81 PHE A C 1
ATOM 593 O O . PHE A 1 81 ? 4.487 4.415 -6.754 1.00 89.81 81 PHE A O 1
ATOM 600 N N . ILE A 1 82 ? 2.679 4.953 -7.969 1.00 91.12 82 ILE A N 1
ATOM 601 C CA . ILE A 1 82 ? 3.437 5.396 -9.150 1.00 91.12 82 ILE A CA 1
ATOM 602 C C . ILE A 1 82 ? 4.240 6.653 -8.823 1.00 91.12 82 ILE A C 1
ATOM 604 O O . ILE A 1 82 ? 5.422 6.720 -9.166 1.00 91.12 82 ILE A O 1
ATOM 608 N N . ASP A 1 83 ? 3.622 7.631 -8.164 1.00 88.75 83 ASP A N 1
ATOM 609 C CA . ASP A 1 83 ? 4.278 8.883 -7.792 1.00 88.75 83 ASP A CA 1
ATOM 610 C C . ASP A 1 83 ? 5.401 8.640 -6.778 1.00 88.75 83 ASP A C 1
ATOM 612 O O . ASP A 1 83 ? 6.500 9.169 -6.947 1.00 88.75 83 ASP A O 1
ATOM 616 N N . GLU A 1 84 ? 5.170 7.779 -5.785 1.00 88.50 84 GLU A N 1
ATOM 617 C CA . GLU A 1 84 ? 6.181 7.390 -4.798 1.00 88.50 84 GLU A CA 1
ATOM 618 C C . GLU A 1 84 ? 7.369 6.667 -5.451 1.00 88.50 84 GLU A C 1
ATOM 620 O O . GLU A 1 84 ? 8.526 7.009 -5.200 1.00 88.50 84 GLU A O 1
ATOM 625 N N . CYS A 1 85 ? 7.103 5.702 -6.337 1.00 89.88 85 CYS A N 1
ATOM 626 C CA . CYS A 1 85 ? 8.150 5.029 -7.105 1.00 89.88 85 CYS A CA 1
ATOM 627 C C . CYS A 1 85 ? 8.925 6.028 -7.975 1.00 89.88 85 CYS A C 1
ATOM 629 O O . CYS A 1 85 ? 10.151 6.055 -7.949 1.00 89.88 85 CYS A O 1
ATOM 631 N N . THR A 1 86 ? 8.227 6.909 -8.696 1.00 89.69 86 THR A N 1
ATOM 632 C CA . THR A 1 86 ? 8.855 7.896 -9.591 1.00 89.69 86 THR A CA 1
ATOM 633 C C . THR A 1 86 ? 9.695 8.909 -8.808 1.00 89.69 86 THR A C 1
ATOM 635 O O . THR A 1 86 ? 10.732 9.362 -9.289 1.00 89.69 86 THR A O 1
ATOM 638 N N . SER A 1 87 ? 9.266 9.264 -7.595 1.00 87.75 87 SER A N 1
ATOM 639 C CA . SER A 1 87 ? 10.016 10.133 -6.685 1.00 87.75 87 SER A CA 1
ATOM 640 C C . SER A 1 87 ? 11.337 9.492 -6.245 1.00 87.75 87 SER A C 1
ATOM 642 O O . SER A 1 87 ? 12.363 10.172 -6.203 1.00 87.75 87 SER A O 1
ATOM 644 N N . LYS A 1 88 ? 11.331 8.178 -5.976 1.00 87.56 88 LYS A N 1
ATOM 645 C CA . LYS A 1 88 ? 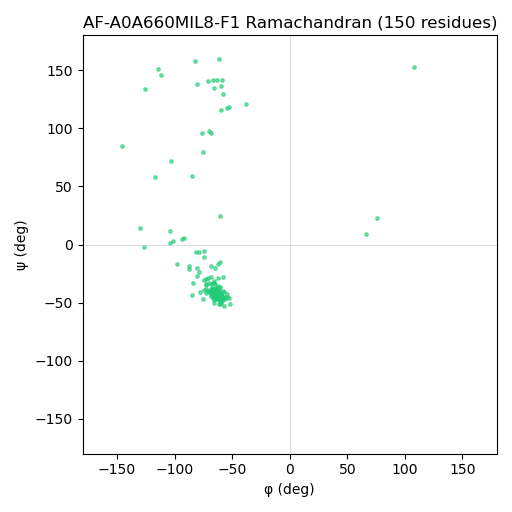12.517 7.409 -5.564 1.00 87.56 88 LYS A CA 1
ATOM 646 C C . LYS A 1 88 ? 13.473 7.114 -6.717 1.00 87.56 88 LYS A C 1
ATOM 648 O O . LYS A 1 88 ? 14.674 7.317 -6.581 1.00 87.56 88 LYS A O 1
ATOM 653 N N . GLU A 1 89 ? 12.932 6.651 -7.838 1.00 86.44 89 GLU A N 1
ATOM 654 C CA . GLU A 1 89 ? 13.702 6.127 -8.971 1.00 86.44 89 GLU A CA 1
ATOM 655 C C . GLU A 1 89 ? 14.118 7.213 -9.972 1.00 86.44 89 GLU A C 1
ATOM 657 O O . GLU A 1 89 ? 15.064 7.031 -10.736 1.00 86.44 89 GLU A O 1
ATOM 662 N N . GLY A 1 90 ? 13.426 8.355 -9.968 1.00 88.00 90 GLY A N 1
ATOM 663 C CA . GLY A 1 90 ? 13.641 9.455 -10.902 1.00 88.00 90 GLY A CA 1
ATOM 664 C C . GLY A 1 90 ? 12.517 9.598 -11.930 1.00 88.00 90 GLY A C 1
ATOM 665 O O . GLY A 1 90 ? 11.828 8.649 -12.307 1.00 88.00 90 GLY A O 1
ATOM 666 N N . LYS A 1 91 ? 12.320 10.830 -12.419 1.00 90.75 91 LYS A N 1
ATOM 667 C CA . LYS A 1 91 ? 11.220 11.168 -13.346 1.00 90.75 91 LYS A CA 1
ATOM 668 C C . LYS A 1 91 ? 11.290 10.417 -14.678 1.00 90.75 91 LYS A C 1
ATOM 670 O O . LYS A 1 91 ? 10.254 10.172 -15.289 1.00 90.75 91 LYS A O 1
ATOM 675 N N . ASP A 1 92 ? 12.486 10.052 -15.126 1.00 94.25 92 ASP A N 1
ATOM 676 C CA . ASP A 1 92 ? 12.730 9.243 -16.323 1.00 94.25 92 ASP A CA 1
ATOM 677 C C . ASP A 1 92 ? 12.261 7.786 -16.166 1.00 94.25 92 ASP A C 1
ATOM 679 O O . ASP A 1 92 ? 12.014 7.108 -17.163 1.00 94.25 92 ASP A O 1
ATOM 683 N N . LYS A 1 93 ? 12.053 7.321 -14.928 1.00 93.88 93 LYS A N 1
ATOM 684 C CA . LYS A 1 93 ? 11.561 5.977 -14.603 1.00 93.88 93 LYS A CA 1
ATOM 685 C C . LYS A 1 93 ? 10.042 5.881 -14.464 1.00 93.88 93 LYS A C 1
ATOM 687 O O . LYS A 1 93 ? 9.537 4.803 -14.165 1.00 93.88 93 LYS A O 1
ATOM 692 N N . LYS A 1 94 ? 9.287 6.949 -14.752 1.00 94.19 94 LYS A N 1
ATOM 693 C CA . LYS A 1 94 ? 7.821 6.980 -14.584 1.00 94.19 94 LYS A CA 1
ATOM 694 C C . LYS A 1 94 ? 7.089 5.815 -15.268 1.00 94.19 94 LYS A C 1
ATOM 696 O O . LYS A 1 94 ? 6.232 5.189 -14.651 1.00 94.19 94 LYS A O 1
ATOM 701 N N . GLU A 1 95 ? 7.428 5.490 -16.516 1.00 96.62 95 GLU A N 1
ATOM 702 C CA . GLU A 1 95 ? 6.778 4.379 -17.239 1.00 96.62 95 GLU A CA 1
ATOM 703 C C . GLU A 1 95 ? 7.160 3.003 -16.668 1.00 96.62 95 GLU A C 1
ATOM 705 O O . GLU A 1 95 ? 6.330 2.095 -16.620 1.00 96.62 95 GLU A O 1
ATOM 710 N N . ALA A 1 96 ? 8.389 2.857 -16.166 1.00 95.25 96 ALA A N 1
ATOM 711 C CA . ALA A 1 96 ? 8.829 1.654 -15.465 1.00 95.25 96 ALA A CA 1
ATOM 712 C C . ALA A 1 96 ? 8.085 1.488 -14.124 1.00 95.25 96 ALA A C 1
ATOM 714 O O . ALA A 1 96 ? 7.606 0.397 -13.815 1.00 95.25 96 ALA A O 1
ATOM 715 N N . CYS A 1 97 ? 7.890 2.581 -13.381 1.00 94.50 97 CYS A N 1
ATOM 716 C CA . CYS A 1 97 ? 7.069 2.619 -12.170 1.00 94.50 97 CYS A CA 1
ATOM 717 C C . CYS A 1 97 ? 5.605 2.269 -12.447 1.00 94.50 97 CYS A C 1
ATOM 719 O O . CYS A 1 97 ? 5.023 1.452 -11.737 1.00 94.50 97 CYS A O 1
ATOM 721 N N . LYS A 1 98 ? 5.019 2.820 -13.515 1.00 95.88 98 LYS A N 1
ATOM 722 C CA . LYS A 1 98 ? 3.664 2.464 -13.951 1.00 95.88 98 LYS A CA 1
ATOM 723 C C . LYS A 1 98 ? 3.544 0.971 -14.263 1.00 95.88 98 LYS A C 1
ATOM 725 O O . LYS A 1 98 ? 2.654 0.317 -13.729 1.00 95.88 98 LYS A O 1
ATOM 730 N N . CYS A 1 99 ? 4.474 0.423 -15.047 1.00 97.00 99 CYS A N 1
ATOM 731 C CA . CYS A 1 99 ? 4.538 -1.012 -15.334 1.00 97.00 99 CYS A CA 1
ATOM 732 C C . CYS A 1 99 ? 4.586 -1.852 -14.051 1.00 97.00 99 CYS A C 1
ATOM 734 O O . CYS A 1 99 ? 3.875 -2.853 -13.946 1.00 97.00 99 CYS A O 1
ATOM 736 N N . ALA A 1 100 ? 5.419 -1.457 -13.082 1.00 95.56 100 ALA A N 1
ATOM 737 C CA . ALA A 1 100 ? 5.583 -2.208 -11.847 1.00 95.56 100 ALA A CA 1
ATOM 738 C C . ALA A 1 100 ? 4.297 -2.196 -11.016 1.00 95.56 100 ALA A C 1
ATOM 740 O O . ALA A 1 100 ? 3.820 -3.254 -10.619 1.00 95.56 100 ALA A O 1
ATOM 741 N N . VAL A 1 101 ? 3.679 -1.028 -10.830 1.00 94.31 101 VAL A N 1
ATOM 742 C CA . VAL A 1 101 ? 2.427 -0.891 -10.072 1.00 94.31 101 VAL A CA 1
ATOM 743 C C . VAL A 1 101 ? 1.266 -1.640 -10.731 1.00 94.31 101 VAL A C 1
ATOM 745 O O . VAL A 1 101 ? 0.463 -2.248 -10.029 1.00 94.31 101 VAL A O 1
ATOM 748 N N . GLU A 1 102 ? 1.185 -1.660 -12.064 1.00 95.12 102 GLU A N 1
ATOM 749 C CA . GLU A 1 102 ? 0.151 -2.411 -12.794 1.00 95.12 102 GLU A CA 1
ATOM 750 C C . GLU A 1 102 ? 0.302 -3.937 -12.670 1.00 95.12 102 GLU A C 1
ATOM 752 O O . GLU A 1 102 ? -0.692 -4.659 -12.760 1.00 95.12 102 GLU A O 1
ATOM 757 N N . LYS A 1 103 ? 1.528 -4.438 -12.471 1.00 95.38 103 LYS A N 1
ATOM 758 C CA . LYS A 1 103 ? 1.826 -5.877 -12.345 1.00 95.38 103 LYS A CA 1
ATOM 759 C C . LYS A 1 103 ? 1.953 -6.360 -10.903 1.00 95.38 103 LYS A C 1
ATOM 761 O O . LYS A 1 103 ? 1.945 -7.568 -10.666 1.00 95.38 103 LYS A O 1
ATOM 766 N N . MET A 1 104 ? 2.121 -5.444 -9.958 1.00 92.88 104 MET A N 1
ATOM 767 C CA . MET A 1 104 ? 2.266 -5.754 -8.545 1.00 92.88 104 MET A CA 1
ATOM 768 C C . MET A 1 104 ? 0.965 -6.333 -7.984 1.00 92.88 104 MET A C 1
ATOM 770 O O . MET A 1 104 ? -0.133 -5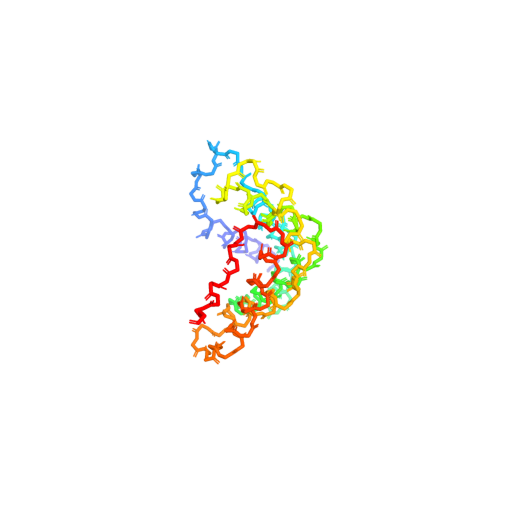.872 -8.296 1.00 92.88 104 MET A O 1
ATOM 774 N N . ASP A 1 105 ? 1.088 -7.326 -7.103 1.00 94.25 105 ASP A N 1
ATOM 775 C CA . ASP A 1 105 ? -0.043 -7.856 -6.341 1.00 94.25 105 ASP A CA 1
ATOM 776 C C . ASP A 1 105 ? -0.409 -6.863 -5.227 1.00 94.25 105 ASP A C 1
ATOM 778 O O . ASP A 1 105 ? 0.025 -6.975 -4.077 1.00 94.25 105 ASP A O 1
ATOM 782 N N . MET A 1 106 ? -1.134 -5.809 -5.606 1.00 90.69 106 MET A N 1
ATOM 783 C CA . MET A 1 106 ? -1.459 -4.695 -4.718 1.00 90.69 106 MET A CA 1
ATOM 784 C C . MET A 1 106 ? -2.264 -5.158 -3.499 1.00 90.69 106 MET A C 1
ATOM 786 O O . MET A 1 106 ? -2.009 -4.688 -2.394 1.00 90.69 106 MET A O 1
ATOM 790 N N . GLU A 1 107 ? -3.167 -6.128 -3.661 1.00 92.75 107 GLU A N 1
ATOM 791 C CA . GLU A 1 107 ? -3.943 -6.655 -2.537 1.00 92.75 107 GLU A CA 1
ATOM 792 C C . GLU A 1 107 ? -3.065 -7.443 -1.561 1.00 92.75 107 GLU A C 1
ATOM 794 O O . GLU A 1 107 ? -3.205 -7.268 -0.352 1.00 92.75 107 GLU A O 1
ATOM 799 N N . ALA A 1 108 ? -2.110 -8.247 -2.043 1.00 93.88 108 ALA A N 1
ATOM 800 C CA . ALA A 1 108 ? -1.161 -8.916 -1.154 1.00 93.88 108 ALA A CA 1
ATOM 801 C C . ALA A 1 108 ? -0.291 -7.915 -0.372 1.00 93.88 108 ALA A C 1
ATOM 803 O O . ALA A 1 108 ? -0.054 -8.112 0.820 1.00 93.88 108 ALA A O 1
ATOM 804 N N . ASN A 1 109 ? 0.131 -6.818 -1.010 1.00 90.88 109 ASN A N 1
ATOM 805 C CA . ASN A 1 109 ? 0.880 -5.747 -0.345 1.00 90.88 109 ASN A CA 1
ATOM 806 C C . ASN A 1 109 ? 0.035 -5.029 0.720 1.00 90.88 109 ASN A C 1
ATOM 808 O O . ASN A 1 109 ? 0.498 -4.836 1.845 1.00 90.88 109 ASN A O 1
ATOM 812 N N . LEU A 1 110 ? -1.225 -4.703 0.419 1.00 91.38 110 LEU A N 1
ATOM 813 C CA . LEU A 1 110 ? -2.143 -4.114 1.398 1.00 91.38 110 LEU A CA 1
ATOM 814 C C . LEU A 1 110 ? -2.469 -5.075 2.546 1.00 91.38 110 LEU A C 1
ATOM 816 O O . LEU A 1 110 ? -2.552 -4.649 3.696 1.00 91.38 110 LEU A O 1
ATOM 820 N N . ALA A 1 111 ? -2.641 -6.366 2.263 1.00 91.31 111 ALA A N 1
ATOM 821 C CA . ALA A 1 111 ? -2.921 -7.375 3.277 1.00 91.31 111 ALA A CA 1
ATOM 822 C C . ALA A 1 111 ? -1.741 -7.563 4.242 1.00 91.31 111 ALA A C 1
ATOM 824 O O . ALA A 1 111 ? -1.957 -7.671 5.451 1.00 91.31 111 ALA A O 1
ATOM 825 N N . LEU A 1 112 ? -0.502 -7.563 3.735 1.00 90.44 112 LEU A N 1
ATOM 826 C CA . LEU A 1 112 ? 0.693 -7.597 4.578 1.00 90.44 112 LEU A CA 1
ATOM 827 C C . LEU A 1 112 ? 0.781 -6.337 5.452 1.00 90.44 112 LEU A C 1
ATOM 829 O O . LEU A 1 112 ? 0.957 -6.450 6.664 1.00 90.44 112 LEU A O 1
ATOM 833 N N . MET A 1 113 ? 0.560 -5.156 4.864 1.00 88.25 113 MET A N 1
ATOM 834 C CA . MET A 1 113 ? 0.537 -3.880 5.590 1.00 88.25 113 MET A CA 1
ATOM 835 C C . MET A 1 113 ? -0.527 -3.865 6.699 1.00 88.25 113 MET A C 1
ATOM 837 O O . MET A 1 113 ? -0.258 -3.445 7.821 1.00 88.25 113 MET A O 1
ATOM 841 N N . GLU A 1 114 ? -1.736 -4.358 6.424 1.00 87.19 114 GLU A N 1
ATOM 842 C CA . GLU A 1 114 ? -2.805 -4.439 7.425 1.00 87.19 114 GLU A CA 1
ATOM 843 C C . GLU A 1 114 ? -2.428 -5.355 8.597 1.00 87.19 114 GLU A C 1
ATOM 845 O O . GLU A 1 114 ? -2.708 -5.023 9.752 1.00 87.19 114 GLU A O 1
ATOM 850 N N . LYS A 1 115 ? -1.753 -6.480 8.325 1.00 86.00 115 LYS A N 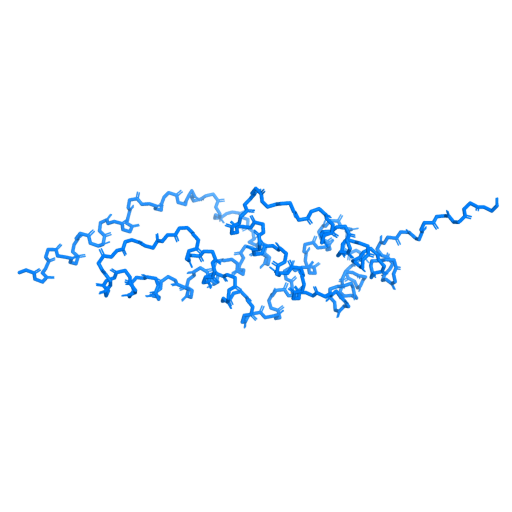1
ATOM 851 C CA . LYS A 1 115 ? -1.238 -7.377 9.369 1.00 86.00 115 LYS A CA 1
ATOM 852 C C . LYS A 1 115 ? -0.154 -6.704 10.213 1.00 86.00 115 LYS A C 1
ATOM 854 O O . LYS A 1 115 ? -0.213 -6.819 11.435 1.00 86.00 115 LYS A O 1
ATOM 859 N N . GLU A 1 116 ? 0.785 -5.986 9.593 1.00 85.75 116 GLU A N 1
ATOM 860 C CA . GLU A 1 116 ? 1.834 -5.233 10.301 1.00 85.75 116 GLU A CA 1
ATOM 861 C C . GLU A 1 116 ? 1.230 -4.142 11.204 1.00 85.75 116 GLU A C 1
ATOM 863 O O . GLU A 1 116 ? 1.618 -4.011 12.365 1.00 85.75 116 GLU A O 1
ATOM 868 N N . ILE A 1 117 ? 0.227 -3.401 10.716 1.00 83.19 117 ILE A N 1
ATOM 869 C CA . ILE A 1 117 ? -0.466 -2.364 11.499 1.00 83.19 117 ILE A CA 1
ATOM 870 C C . ILE A 1 117 ? -1.273 -2.984 12.650 1.00 83.19 117 ILE A C 1
ATOM 872 O O . ILE A 1 117 ? -1.271 -2.464 13.769 1.00 83.19 117 ILE A O 1
ATOM 876 N N . GLY A 1 118 ? -1.994 -4.074 12.380 1.00 78.31 118 GLY A N 1
ATOM 877 C CA . GLY A 1 118 ? -2.860 -4.737 13.355 1.00 78.31 118 GLY A CA 1
ATOM 878 C C . GLY A 1 118 ? -2.094 -5.507 14.431 1.00 78.31 118 GLY A C 1
ATOM 879 O O . GLY A 1 118 ? -2.574 -5.618 15.559 1.00 78.31 118 GLY A O 1
ATOM 880 N N . ASN A 1 119 ? -0.906 -6.022 14.107 1.00 80.88 119 ASN A N 1
ATOM 881 C CA . ASN A 1 119 ? -0.050 -6.752 15.034 1.00 80.88 119 ASN A CA 1
ATOM 882 C C . ASN A 1 119 ? 1.445 -6.497 14.747 1.00 80.88 119 ASN A C 1
ATOM 884 O O . ASN A 1 119 ? 2.098 -7.329 14.115 1.00 80.88 119 ASN A O 1
ATOM 888 N N . PRO A 1 120 ? 2.022 -5.403 15.280 1.00 78.69 120 PRO A N 1
ATOM 889 C CA . PRO A 1 120 ? 3.423 -5.034 15.045 1.00 78.69 120 PRO A CA 1
ATOM 890 C C . PRO A 1 120 ? 4.457 -6.065 15.522 1.00 78.69 120 PRO A C 1
ATOM 892 O O . PRO A 1 120 ? 5.622 -5.979 15.150 1.00 78.69 120 PRO A O 1
ATOM 895 N N . ASN A 1 121 ? 4.046 -7.019 16.364 1.00 84.31 121 ASN A N 1
ATOM 896 C CA . ASN A 1 121 ? 4.905 -8.073 16.905 1.00 84.31 121 ASN A CA 1
ATOM 897 C C . ASN A 1 121 ? 4.720 -9.420 16.183 1.00 84.31 121 ASN A C 1
ATOM 899 O O . ASN A 1 121 ? 5.291 -10.422 16.614 1.00 84.31 121 ASN A O 1
ATOM 903 N N . ALA A 1 122 ? 3.881 -9.487 15.142 1.00 84.81 122 ALA A N 1
ATOM 904 C CA . ALA A 1 122 ? 3.707 -10.703 14.360 1.00 84.81 122 ALA A CA 1
ATOM 905 C C . ALA A 1 122 ? 4.998 -11.046 13.607 1.00 84.81 122 ALA A C 1
ATOM 907 O O . ALA A 1 122 ? 5.586 -10.190 12.947 1.00 84.81 122 ALA A O 1
ATOM 908 N N . ASP A 1 123 ? 5.403 -12.317 13.644 1.00 92.94 123 ASP A N 1
ATOM 909 C CA . ASP A 1 123 ? 6.438 -12.807 12.737 1.00 92.94 123 ASP A CA 1
ATOM 910 C C . ASP A 1 123 ? 5.836 -13.003 11.340 1.00 92.94 123 ASP A C 1
ATOM 912 O O . ASP A 1 123 ? 5.201 -14.014 11.040 1.00 92.94 123 ASP A O 1
ATOM 916 N N . LEU A 1 124 ? 6.008 -11.985 10.498 1.00 91.56 124 LEU A N 1
ATOM 917 C CA . LEU A 1 124 ? 5.582 -11.973 9.097 1.00 91.56 124 LEU A CA 1
ATOM 918 C C . LEU A 1 124 ? 6.766 -12.157 8.138 1.00 91.56 124 LEU A C 1
ATOM 920 O O . LEU A 1 124 ? 6.613 -11.967 6.934 1.00 91.56 124 LEU A O 1
ATOM 924 N N . SER A 1 125 ? 7.948 -12.528 8.647 1.00 92.25 125 SER A N 1
ATOM 925 C CA . SER A 1 125 ? 9.203 -12.545 7.882 1.00 92.25 125 SER A CA 1
ATOM 926 C C . SER A 1 125 ? 9.131 -13.414 6.623 1.00 92.25 125 SER A C 1
ATOM 928 O O . SER A 1 125 ? 9.512 -12.967 5.543 1.00 92.25 125 SER A O 1
ATOM 930 N N . ALA A 1 126 ? 8.584 -14.628 6.728 1.00 94.25 126 ALA A N 1
ATOM 931 C CA . ALA A 1 126 ? 8.441 -15.544 5.597 1.00 94.25 126 ALA A CA 1
ATOM 932 C C . ALA A 1 126 ? 7.420 -15.055 4.553 1.00 94.25 126 ALA A C 1
ATOM 934 O O . ALA A 1 126 ? 7.632 -15.213 3.350 1.00 94.25 126 ALA A O 1
ATOM 935 N N . GLU A 1 127 ? 6.310 -14.459 5.001 1.00 93.19 127 GLU A N 1
ATOM 936 C CA . GLU A 1 127 ? 5.291 -13.892 4.111 1.00 93.19 127 GLU A CA 1
ATOM 937 C C . GLU A 1 127 ? 5.845 -12.676 3.365 1.00 93.19 127 GLU A C 1
ATOM 939 O O . GLU A 1 127 ? 5.724 -12.597 2.141 1.00 93.19 127 GLU A O 1
ATOM 944 N N . LYS A 1 128 ? 6.533 -11.792 4.095 1.00 92.44 128 LYS A N 1
ATOM 945 C CA . LYS A 1 128 ? 7.218 -10.622 3.557 1.00 92.44 128 LYS A CA 1
ATOM 946 C C . LYS A 1 128 ? 8.288 -11.010 2.546 1.00 92.44 128 LYS A C 1
ATOM 948 O O . LYS A 1 128 ? 8.222 -10.548 1.419 1.00 92.44 128 LYS A O 1
ATOM 953 N N . ALA A 1 129 ? 9.184 -11.941 2.876 1.00 93.88 129 ALA A N 1
ATOM 954 C CA . ALA A 1 129 ? 10.229 -12.393 1.955 1.00 93.88 129 ALA A CA 1
ATOM 955 C C . ALA A 1 129 ? 9.657 -12.963 0.646 1.00 93.88 129 ALA A C 1
ATOM 957 O O . ALA A 1 129 ? 10.176 -12.705 -0.438 1.00 93.88 129 ALA A O 1
ATOM 958 N N . LYS A 1 130 ? 8.553 -13.718 0.725 1.00 94.75 130 LYS A N 1
ATOM 959 C CA . LYS A 1 130 ? 7.872 -14.243 -0.464 1.00 94.75 130 LYS A CA 1
ATOM 960 C C . LYS A 1 130 ? 7.252 -13.130 -1.311 1.00 94.75 130 LYS A C 1
ATOM 962 O O . LYS A 1 130 ? 7.230 -13.248 -2.536 1.00 94.75 130 LYS A O 1
ATOM 967 N N . LEU A 1 131 ? 6.691 -12.105 -0.675 1.00 93.00 131 LEU A N 1
ATOM 968 C CA . LEU A 1 131 ? 6.099 -10.972 -1.376 1.00 93.00 131 LEU A CA 1
ATOM 969 C C . LEU A 1 131 ? 7.174 -10.064 -1.985 1.00 93.00 131 LEU A C 1
ATOM 971 O O . LEU A 1 131 ? 7.047 -9.691 -3.146 1.00 93.00 131 LEU A O 1
ATOM 975 N N . ASP A 1 132 ? 8.259 -9.813 -1.257 1.00 91.50 132 ASP A N 1
ATOM 976 C CA . ASP A 1 132 ? 9.422 -9.056 -1.720 1.00 91.50 132 ASP A CA 1
ATOM 977 C C . ASP A 1 132 ? 10.058 -9.721 -2.947 1.00 91.50 132 ASP A C 1
ATOM 979 O O . ASP A 1 132 ? 10.335 -9.046 -3.933 1.00 91.50 132 ASP A O 1
ATOM 983 N N . GLU A 1 133 ? 10.204 -11.052 -2.955 1.00 93.94 133 GLU A N 1
ATOM 984 C CA . GLU A 1 133 ? 10.703 -11.788 -4.126 1.00 93.94 133 GLU A CA 1
ATOM 985 C C . GLU A 1 133 ? 9.801 -11.587 -5.356 1.00 93.94 133 GLU A C 1
ATOM 987 O O . GLU A 1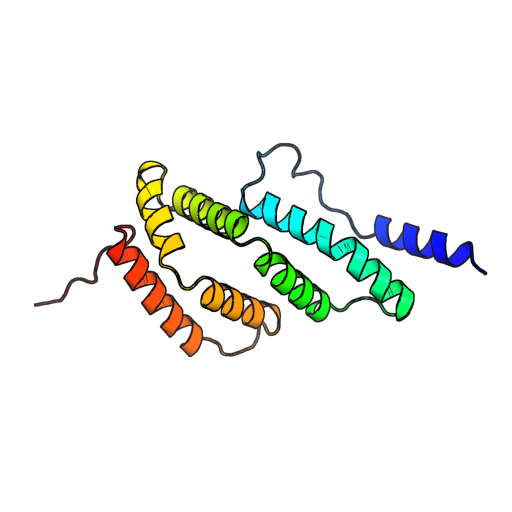 133 ? 10.287 -11.340 -6.461 1.00 93.94 133 GLU A O 1
ATOM 992 N N . LYS A 1 134 ? 8.475 -11.635 -5.180 1.00 93.06 134 LYS A N 1
ATOM 993 C CA . LYS A 1 134 ? 7.528 -11.365 -6.274 1.00 93.06 134 LYS A CA 1
ATOM 994 C C . LYS A 1 134 ? 7.613 -9.918 -6.758 1.00 93.06 134 LYS A C 1
ATOM 996 O O . LYS A 1 134 ? 7.620 -9.685 -7.965 1.00 93.06 134 LYS A O 1
ATOM 1001 N N . ASN A 1 135 ? 7.670 -8.962 -5.834 1.00 92.44 135 ASN A N 1
ATOM 1002 C CA . ASN A 1 135 ? 7.776 -7.542 -6.154 1.00 92.44 135 ASN A CA 1
ATOM 1003 C C . ASN A 1 135 ? 9.088 -7.258 -6.908 1.00 92.44 135 ASN A C 1
ATOM 1005 O O . ASN A 1 135 ? 9.062 -6.609 -7.949 1.00 92.44 135 ASN A O 1
ATOM 1009 N N . ASN A 1 136 ? 10.205 -7.848 -6.480 1.00 91.50 136 ASN A N 1
ATOM 1010 C CA . ASN A 1 136 ? 11.496 -7.742 -7.159 1.00 91.50 136 ASN A CA 1
ATOM 1011 C C . ASN A 1 136 ? 11.454 -8.318 -8.587 1.00 91.50 136 ASN A C 1
ATOM 1013 O O . ASN A 1 136 ? 11.969 -7.713 -9.526 1.00 91.50 136 ASN A O 1
ATOM 1017 N N . GLN A 1 137 ? 10.788 -9.458 -8.802 1.00 94.25 137 GLN A N 1
ATOM 1018 C CA . GLN A 1 137 ? 10.594 -9.998 -10.156 1.00 94.25 137 GLN A CA 1
ATOM 1019 C C . GLN A 1 137 ? 9.801 -9.039 -11.056 1.00 94.25 137 GLN A C 1
ATOM 1021 O O . GLN A 1 137 ? 10.123 -8.900 -12.239 1.00 94.25 137 GLN A O 1
ATOM 1026 N N . VAL A 1 138 ? 8.797 -8.352 -10.505 1.00 95.12 138 VAL A N 1
ATOM 1027 C CA . VAL A 1 138 ? 8.042 -7.309 -11.213 1.00 95.12 138 VAL A CA 1
ATOM 1028 C C . VAL A 1 138 ? 8.933 -6.108 -11.539 1.00 95.12 138 VAL A C 1
ATOM 1030 O O . VAL A 1 138 ? 8.944 -5.655 -12.684 1.00 95.12 138 VAL A O 1
ATOM 1033 N N . GLU A 1 139 ? 9.724 -5.627 -10.582 1.00 92.75 139 GLU A N 1
ATOM 1034 C CA . GLU A 1 139 ? 10.660 -4.515 -10.780 1.00 92.75 139 GLU A CA 1
ATOM 1035 C C . GLU A 1 139 ? 11.708 -4.819 -11.855 1.00 92.75 139 GLU A C 1
ATOM 1037 O O . GLU A 1 139 ? 11.960 -3.982 -12.727 1.00 92.75 139 GLU A O 1
ATOM 1042 N N . ILE A 1 140 ? 12.280 -6.028 -11.849 1.00 93.44 140 ILE A N 1
ATOM 1043 C CA . ILE A 1 140 ? 13.204 -6.497 -12.890 1.00 93.44 140 ILE A CA 1
ATOM 1044 C C . ILE A 1 140 ? 12.500 -6.521 -14.250 1.00 93.44 140 ILE A C 1
ATOM 1046 O O . ILE A 1 140 ? 13.024 -5.996 -15.233 1.00 93.44 140 ILE A O 1
ATOM 1050 N N . ALA A 1 141 ? 11.289 -7.084 -14.317 1.00 95.31 141 ALA A N 1
ATOM 1051 C CA . ALA A 1 141 ? 10.512 -7.168 -15.554 1.00 95.31 141 ALA A CA 1
ATOM 1052 C C . ALA A 1 141 ? 10.077 -5.796 -16.102 1.00 95.31 141 ALA A C 1
ATOM 1054 O O . ALA A 1 141 ? 9.736 -5.692 -17.282 1.00 95.31 141 ALA A O 1
ATOM 1055 N N . CYS A 1 142 ? 10.069 -4.761 -15.262 1.00 95.69 142 CYS A N 1
ATOM 1056 C CA . CYS A 1 142 ? 9.730 -3.390 -15.632 1.00 95.69 142 CYS A CA 1
ATOM 1057 C C . CYS A 1 142 ? 10.953 -2.466 -15.756 1.00 95.69 142 CYS A C 1
ATOM 1059 O O . CYS A 1 142 ? 10.788 -1.296 -16.091 1.00 95.69 142 CYS A O 1
ATOM 1061 N N . GLY A 1 143 ? 12.177 -2.968 -15.554 1.00 93.44 143 GLY A N 1
ATOM 1062 C CA . GLY A 1 143 ? 13.410 -2.194 -15.745 1.00 93.44 143 GLY A CA 1
ATOM 1063 C C . GLY A 1 143 ? 13.721 -1.186 -14.629 1.00 93.44 143 GLY A C 1
ATOM 1064 O O . GLY A 1 143 ? 14.450 -0.212 -14.867 1.00 93.44 143 GLY A O 1
ATOM 1065 N N . LEU A 1 144 ? 13.168 -1.413 -13.434 1.00 90.50 144 LEU A N 1
ATOM 1066 C CA . LEU A 1 144 ? 13.499 -0.679 -12.208 1.00 90.50 144 LEU A CA 1
ATOM 1067 C C . LEU A 1 144 ? 14.727 -1.286 -11.523 1.00 90.50 144 LEU A C 1
ATOM 1069 O O . LEU A 1 144 ? 15.665 -0.572 -11.189 1.00 90.50 1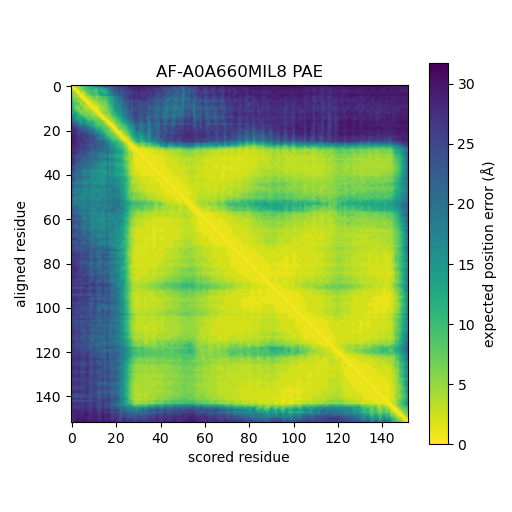44 LEU A O 1
ATOM 1073 N N . SER A 1 145 ? 14.782 -2.615 -11.450 1.00 85.00 145 SER A N 1
ATOM 1074 C CA . SER A 1 145 ? 15.859 -3.352 -10.785 1.00 85.00 145 SER A CA 1
ATOM 1075 C C . SER A 1 145 ? 16.668 -4.183 -11.783 1.00 85.00 145 SER A C 1
ATOM 1077 O O . SER A 1 145 ? 16.172 -4.615 -12.827 1.00 85.00 145 SER A O 1
ATOM 1079 N N . LYS A 1 146 ? 17.953 -4.409 -11.487 1.00 73.94 146 LYS A N 1
ATOM 1080 C CA . LYS A 1 146 ? 18.795 -5.312 -12.287 1.00 73.94 146 LYS A CA 1
ATOM 1081 C C . LYS A 1 146 ? 18.530 -6.757 -11.876 1.00 73.94 146 LYS A C 1
ATOM 1083 O O . LYS A 1 146 ? 18.453 -7.055 -10.688 1.00 73.94 146 LYS A O 1
ATOM 1088 N N . ALA A 1 147 ? 18.447 -7.659 -12.854 1.00 65.62 147 ALA A N 1
ATOM 1089 C CA . ALA A 1 147 ? 18.401 -9.088 -12.565 1.00 65.62 147 ALA A CA 1
ATOM 1090 C C . ALA A 1 147 ? 19.667 -9.510 -11.793 1.00 65.62 147 ALA A C 1
ATOM 1092 O O . ALA A 1 147 ? 20.751 -9.014 -12.119 1.00 65.62 147 ALA A O 1
ATOM 1093 N N . PRO A 1 148 ? 19.563 -10.418 -10.806 1.00 60.50 148 PRO A N 1
ATOM 1094 C CA . PRO A 1 148 ? 20.736 -10.920 -10.105 1.00 60.50 148 PRO A CA 1
ATOM 1095 C C . PRO A 1 148 ? 21.706 -11.547 -11.114 1.00 60.50 148 PRO A C 1
ATOM 1097 O O . PRO A 1 148 ? 21.303 -12.360 -11.953 1.00 60.50 148 PRO A O 1
ATOM 1100 N N . GLU A 1 149 ? 22.980 -11.149 -11.054 1.00 51.91 149 GLU A N 1
ATOM 1101 C CA . GLU A 1 149 ? 24.022 -11.738 -11.891 1.00 51.91 149 GLU A CA 1
ATOM 1102 C C . GLU A 1 149 ? 24.101 -13.238 -11.589 1.00 51.91 149 GLU A C 1
ATOM 1104 O O . GLU A 1 149 ? 24.403 -13.661 -10.471 1.00 51.91 149 GLU A O 1
ATOM 1109 N N . LYS A 1 150 ? 23.794 -14.070 -12.590 1.00 46.25 150 LYS A N 1
ATOM 1110 C CA . LYS A 1 150 ? 24.055 -15.506 -12.503 1.00 46.25 150 LYS A CA 1
ATOM 1111 C C . LYS A 1 150 ? 25.567 -15.684 -12.571 1.00 46.25 150 LYS A C 1
ATOM 1113 O O . LYS A 1 150 ? 26.129 -15.652 -13.664 1.00 46.25 150 LYS A O 1
ATOM 1118 N N . ASN A 1 151 ? 26.212 -15.838 -11.415 1.00 44.06 151 ASN A N 1
ATOM 1119 C CA . ASN A 1 151 ? 27.606 -16.267 -11.346 1.00 44.06 151 ASN A CA 1
ATOM 1120 C C . ASN A 1 151 ? 27.749 -17.557 -12.166 1.00 44.06 151 ASN A C 1
ATOM 1122 O O . ASN A 1 151 ? 27.045 -18.538 -11.912 1.00 44.06 151 ASN A O 1
ATOM 1126 N N . LYS A 1 152 ? 28.573 -17.482 -13.210 1.00 38.47 152 LYS A N 1
ATOM 1127 C CA . LYS A 1 152 ? 28.813 -18.543 -14.188 1.00 38.47 152 LYS A CA 1
ATOM 1128 C C . LYS A 1 152 ? 29.843 -19.537 -13.671 1.00 38.47 152 LYS A C 1
ATOM 1130 O O . LYS A 1 152 ? 30.801 -19.076 -13.01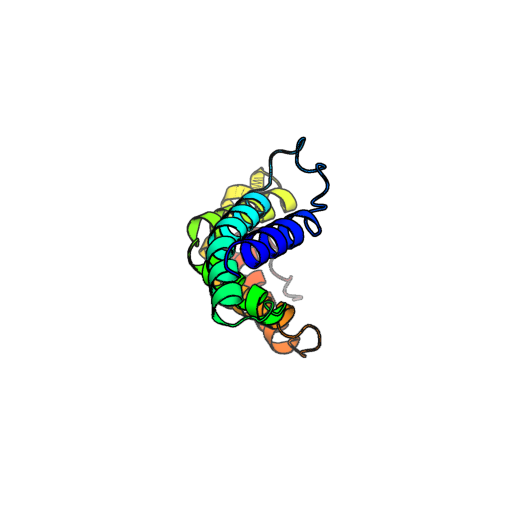4 1.00 38.47 152 LYS A O 1
#

Sequence (152 aa):
MKTILKSALAALMLSSINLTAAAANSNPSAVDALIEKVGNEILPEVIAEAQASGKKPTKEALAKKFMAKLRQHPEELKTAFIDECTSKEGKDKKEACKCAVEKMDMEANLALMEKEIGNPNADLSAEKAKLDEKNNQVEIACGLSKAPEKNK

Foldseek 3Di:
DVPVVVVVLVVVVVVPPPPPPPPVPDPDQLVRVLLVVLCVVCVVVQVVVCVVVVDHDDQLNVLVSSLVSSVVPLVSVLRRQLRVLCVVQHVVCSQLSNQLSVQQPVVLVSVLVSCCSNDVPDPCPVSVVVSVVVSVVSSCVSVNDPDPDPPD